Protein AF-A0A3E0R0X5-F1 (afdb_monomer_lite)

pLDDT: mean 91.31, std 14.32, range [39.81, 98.38]

Radius of gyration: 13.52 Å; chains: 1; bounding box: 30×29×46 Å

Sequence (89 aa):
MSKTISQKYIRDYITEHYGELRHDAKRMAKACRIVAKIYGFTPKEIFHFMIEQEPLTGTHSYGFNTRYGREIREEFEVQYHEMYIPITN

Foldseek 3Di:
DPLADDLVNVQVVCCVPPNGDPADSVLLRQLLNVLCVVPVHRSVVLVCCQPVVPDDVQQDDPRDGDPVVVVSVVSSVCSSCVVPPDPDD

Structure (mmCIF, N/CA/C/O backbone):
data_AF-A0A3E0R0X5-F1
#
_entry.id   AF-A0A3E0R0X5-F1
#
loop_
_atom_site.group_PDB
_atom_site.id
_atom_site.type_symbol
_atom_site.label_atom_id
_atom_site.label_alt_id
_atom_site.label_comp_id
_atom_site.label_asym_id
_atom_site.label_entity_id
_atom_site.label_seq_id
_atom_site.pdbx_PDB_ins_code
_atom_site.Cartn_x
_atom_site.Cartn_y
_atom_site.Cartn_z
_atom_site.occupancy
_atom_site.B_iso_or_equiv
_atom_site.auth_seq_id
_atom_site.auth_comp_id
_atom_site.auth_asym_id
_atom_site.auth_atom_id
_atom_site.pdbx_PDB_model_num
ATOM 1 N N . MET A 1 1 ? -2.074 14.358 -5.931 1.00 44.62 1 MET A N 1
ATOM 2 C CA . MET A 1 1 ? -2.521 13.123 -5.246 1.00 44.62 1 MET A CA 1
ATOM 3 C C . MET A 1 1 ? -1.882 13.045 -3.869 1.00 44.62 1 MET A C 1
ATOM 5 O O . MET A 1 1 ? -0.720 13.416 -3.734 1.00 44.62 1 MET A O 1
ATOM 9 N N . SER A 1 2 ? -2.634 12.637 -2.841 1.00 48.97 2 SER A N 1
ATOM 10 C CA . SER A 1 2 ? -2.083 12.487 -1.487 1.00 48.97 2 SER A CA 1
ATOM 11 C C . SER A 1 2 ? -0.960 11.448 -1.493 1.00 48.97 2 SER A C 1
ATOM 13 O O . SER A 1 2 ? -1.196 10.287 -1.813 1.00 48.97 2 SER A O 1
ATOM 15 N N . LYS A 1 3 ? 0.256 11.871 -1.131 1.00 64.62 3 LYS A N 1
ATOM 16 C CA . LYS A 1 3 ? 1.459 11.021 -1.066 1.00 64.62 3 LYS A CA 1
ATOM 17 C C . LYS A 1 3 ? 1.462 10.077 0.140 1.00 64.62 3 LYS A C 1
ATOM 19 O O . LYS A 1 3 ? 2.423 9.342 0.344 1.00 64.62 3 LYS A O 1
ATOM 24 N N . THR A 1 4 ? 0.436 10.136 0.984 1.00 82.69 4 THR A N 1
ATOM 25 C CA . THR A 1 4 ? 0.406 9.436 2.264 1.00 82.69 4 THR A CA 1
ATOM 26 C C . THR A 1 4 ? -0.761 8.462 2.326 1.00 82.69 4 THR A C 1
ATOM 28 O O . THR A 1 4 ? -1.895 8.758 1.944 1.00 82.69 4 THR A O 1
ATOM 31 N N . ILE A 1 5 ? -0.462 7.274 2.845 1.00 95.00 5 ILE A N 1
ATOM 32 C CA . ILE A 1 5 ? -1.449 6.288 3.271 1.00 95.00 5 ILE A CA 1
ATOM 33 C C . ILE A 1 5 ? -1.511 6.286 4.797 1.00 95.00 5 ILE A C 1
ATOM 35 O O . ILE A 1 5 ? -0.475 6.412 5.458 1.00 95.00 5 ILE A O 1
ATOM 39 N N . SER A 1 6 ? -2.707 6.181 5.371 1.00 95.62 6 SER A N 1
ATOM 40 C CA . SER A 1 6 ? -2.927 6.125 6.819 1.00 95.62 6 SER A CA 1
ATOM 41 C C . SER A 1 6 ? -3.633 4.826 7.201 1.00 95.62 6 SER A C 1
ATOM 43 O O . SER A 1 6 ? -4.314 4.217 6.381 1.00 95.62 6 SER A O 1
ATOM 45 N N . GLN A 1 7 ? -3.499 4.413 8.462 1.00 96.94 7 GLN A N 1
ATOM 46 C CA . GLN A 1 7 ? -4.216 3.240 8.978 1.00 96.94 7 GLN A CA 1
ATOM 47 C C . GLN A 1 7 ? -5.735 3.429 8.897 1.00 96.94 7 GLN A C 1
ATOM 49 O O . GLN A 1 7 ? -6.455 2.473 8.636 1.00 96.94 7 GLN A O 1
ATOM 54 N N . LYS A 1 8 ? -6.208 4.671 9.097 1.00 96.62 8 LYS A N 1
ATOM 55 C CA . LYS A 1 8 ? -7.623 5.019 8.962 1.00 96.62 8 LYS A CA 1
ATOM 56 C C . LYS A 1 8 ? -8.101 4.777 7.533 1.00 96.62 8 LYS A C 1
ATOM 58 O O . LYS A 1 8 ? -9.075 4.071 7.358 1.00 96.62 8 LYS A O 1
ATOM 63 N N . TYR A 1 9 ? -7.362 5.276 6.540 1.00 96.94 9 TYR A N 1
ATOM 64 C CA . TYR A 1 9 ? -7.701 5.072 5.131 1.00 96.94 9 TYR A CA 1
ATOM 65 C C . TYR A 1 9 ? -7.806 3.585 4.772 1.00 96.94 9 TYR A C 1
ATOM 67 O O . TYR A 1 9 ? -8.784 3.183 4.163 1.00 96.94 9 TYR A O 1
ATOM 75 N N . ILE A 1 10 ? -6.833 2.770 5.198 1.00 97.62 10 ILE A N 1
ATOM 76 C CA . ILE A 1 10 ? -6.837 1.318 4.954 1.00 97.62 10 ILE A CA 1
ATOM 77 C C . ILE A 1 10 ? -8.063 0.658 5.590 1.00 97.62 10 ILE A C 1
ATOM 79 O O . ILE A 1 10 ? -8.741 -0.127 4.935 1.00 97.62 10 ILE A O 1
ATOM 83 N N . ARG A 1 11 ? -8.350 0.980 6.859 1.00 98.06 11 ARG A N 1
ATOM 84 C CA . ARG A 1 11 ? -9.502 0.426 7.575 1.00 98.06 11 ARG A CA 1
ATOM 85 C C . ARG A 1 11 ? -10.814 0.832 6.916 1.00 98.06 11 ARG A C 1
ATOM 87 O O . ARG A 1 11 ? -11.618 -0.044 6.644 1.00 98.06 11 ARG A O 1
ATOM 94 N N . ASP A 1 12 ? -11.005 2.125 6.664 1.00 97.88 12 ASP A N 1
ATOM 95 C CA . ASP A 1 12 ? -12.227 2.647 6.051 1.00 97.88 12 ASP A CA 1
ATOM 96 C C . ASP A 1 12 ? -12.458 1.990 4.684 1.00 97.88 12 ASP A C 1
ATOM 98 O O . ASP A 1 12 ? -13.521 1.426 4.459 1.00 97.88 12 ASP A O 1
ATOM 102 N N . TYR A 1 13 ? -11.439 1.986 3.814 1.00 97.69 13 TYR A N 1
ATOM 103 C CA . TYR A 1 13 ? -11.552 1.442 2.461 1.00 97.69 13 TYR A CA 1
ATOM 104 C C . TYR A 1 13 ? -11.898 -0.049 2.474 1.00 97.69 13 TYR A C 1
ATOM 106 O O . TYR A 1 13 ? -12.845 -0.464 1.810 1.00 97.69 13 TYR A O 1
ATOM 114 N N . ILE A 1 14 ? -11.168 -0.854 3.258 1.00 97.81 14 ILE A N 1
ATOM 115 C CA . ILE A 1 14 ? -11.405 -2.301 3.316 1.00 97.81 14 ILE A CA 1
ATOM 116 C C . ILE A 1 14 ? -12.763 -2.613 3.953 1.00 97.81 14 ILE A C 1
ATOM 118 O O . ILE A 1 14 ? -13.485 -3.462 3.446 1.00 97.81 14 ILE A O 1
ATOM 122 N N . THR A 1 15 ? -13.151 -1.925 5.028 1.00 97.62 15 THR A N 1
ATOM 123 C CA . THR A 1 15 ? -14.468 -2.125 5.650 1.00 97.62 15 THR A CA 1
ATOM 124 C C . THR A 1 15 ? -15.610 -1.729 4.713 1.00 97.62 15 THR A C 1
ATOM 126 O O . THR A 1 15 ? -16.607 -2.440 4.650 1.00 97.62 15 THR A O 1
ATOM 129 N N . GLU A 1 16 ? -15.471 -0.641 3.957 1.00 98.00 16 GLU A N 1
ATOM 130 C CA . GLU A 1 16 ? -16.496 -0.180 3.014 1.00 98.00 16 GLU A CA 1
ATOM 131 C C . GLU A 1 16 ? -16.685 -1.140 1.829 1.00 98.00 16 GLU A C 1
ATOM 133 O O . GLU A 1 16 ? -17.820 -1.426 1.457 1.00 98.00 16 GLU A O 1
ATOM 138 N N . HIS A 1 17 ? -15.596 -1.672 1.265 1.00 97.69 17 HIS A N 1
ATOM 139 C CA . HIS A 1 17 ? -15.648 -2.493 0.046 1.00 97.69 17 HIS A CA 1
ATOM 140 C C . HIS A 1 17 ? -15.758 -3.999 0.331 1.00 97.69 17 HIS A C 1
ATOM 142 O O . HIS A 1 17 ? -16.344 -4.737 -0.458 1.00 97.69 17 HIS A O 1
ATOM 148 N N . TYR A 1 18 ? -15.219 -4.459 1.464 1.00 96.50 18 TYR A N 1
ATOM 149 C CA . TYR A 1 18 ? -15.087 -5.882 1.807 1.00 96.50 18 TYR A CA 1
ATOM 150 C C . TYR A 1 18 ? -15.697 -6.252 3.170 1.00 96.50 18 TYR A C 1
ATOM 152 O O . TYR A 1 18 ? -15.643 -7.412 3.577 1.00 96.50 18 TYR A O 1
ATOM 160 N N . GLY A 1 19 ? -16.279 -5.293 3.897 1.00 96.75 19 GLY A N 1
ATOM 161 C CA . GLY A 1 19 ? -16.990 -5.507 5.161 1.00 96.75 19 GLY A CA 1
ATOM 162 C C . GLY A 1 19 ? -16.106 -5.475 6.412 1.00 96.75 19 GLY A C 1
ATOM 163 O O . GLY A 1 19 ? -16.438 -4.793 7.379 1.00 96.75 19 GLY A O 1
ATOM 164 N N . GLU A 1 20 ? -14.957 -6.155 6.422 1.00 95.81 20 GLU A N 1
ATOM 165 C CA . GLU A 1 20 ? -14.066 -6.179 7.592 1.00 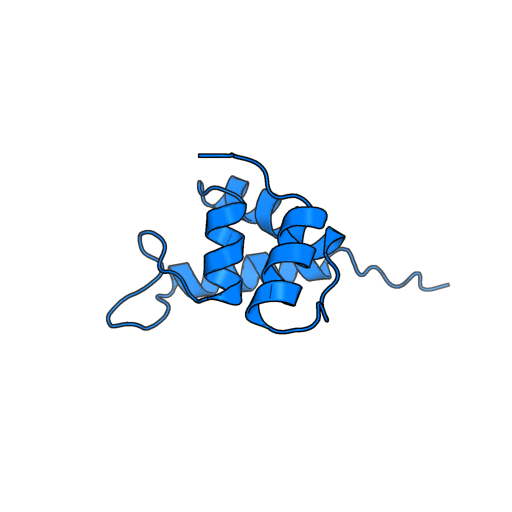95.81 20 GLU A CA 1
ATOM 166 C C . GLU A 1 20 ? -12.575 -6.188 7.240 1.00 95.81 20 GLU A C 1
ATOM 168 O O . GLU A 1 20 ? -12.126 -6.825 6.288 1.00 95.81 20 GLU A O 1
ATOM 173 N N . LEU A 1 21 ? -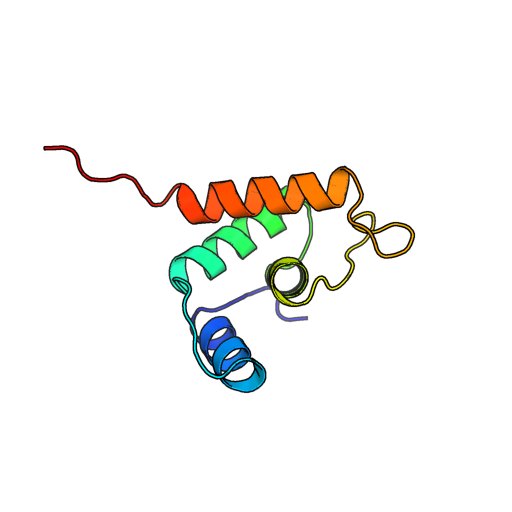11.772 -5.507 8.064 1.00 95.62 21 LEU A N 1
ATOM 174 C CA . LEU A 1 21 ? -10.319 -5.527 7.950 1.00 95.62 21 LEU A CA 1
ATOM 175 C C . LEU A 1 21 ? -9.734 -6.717 8.725 1.00 95.62 21 LEU A C 1
ATOM 177 O O . LEU A 1 21 ? -9.644 -6.674 9.951 1.00 95.62 21 LEU A O 1
ATOM 181 N N . ARG A 1 22 ? -9.250 -7.731 7.999 1.00 94.19 22 ARG A N 1
ATOM 182 C CA . ARG A 1 22 ? -8.554 -8.904 8.573 1.00 94.19 22 ARG A CA 1
ATOM 183 C C . ARG A 1 22 ? -7.033 -8.745 8.703 1.00 94.19 22 ARG A C 1
ATOM 185 O O . ARG A 1 22 ? -6.382 -9.558 9.351 1.00 94.19 22 ARG A O 1
ATOM 192 N N . HIS A 1 23 ? -6.462 -7.710 8.090 1.00 93.19 23 HIS A N 1
ATOM 193 C CA . HIS A 1 23 ? -5.024 -7.430 8.106 1.00 93.19 23 HIS A CA 1
ATOM 194 C C . HIS A 1 23 ? -4.642 -6.381 9.158 1.00 93.19 23 HIS A C 1
ATOM 196 O O . HIS A 1 23 ? -5.442 -5.530 9.548 1.00 93.19 23 HIS A O 1
ATOM 202 N N . ASP A 1 24 ? -3.376 -6.371 9.578 1.00 95.88 24 ASP A N 1
ATOM 203 C CA . ASP A 1 24 ? -2.852 -5.311 10.442 1.00 95.88 24 ASP A CA 1
ATOM 204 C C . ASP A 1 24 ? -2.649 -4.017 9.626 1.00 95.88 24 ASP A C 1
ATOM 206 O O . ASP A 1 24 ? -1.708 -3.889 8.835 1.00 95.88 24 ASP A O 1
ATOM 210 N N . ALA A 1 25 ? -3.522 -3.024 9.845 1.00 96.25 25 ALA A N 1
ATOM 211 C CA . ALA A 1 25 ? -3.476 -1.732 9.151 1.00 96.25 25 ALA A CA 1
ATOM 212 C C . ALA A 1 25 ? -2.141 -0.991 9.322 1.00 96.25 25 ALA A C 1
ATOM 214 O O . ALA A 1 25 ? -1.714 -0.264 8.421 1.00 96.25 25 ALA A O 1
ATOM 215 N N . LYS A 1 26 ? -1.481 -1.123 10.480 1.00 95.38 26 LYS A N 1
ATOM 216 C CA . LYS A 1 26 ? -0.191 -0.474 10.743 1.00 95.38 26 LYS A CA 1
ATOM 217 C C . LYS A 1 26 ? 0.896 -1.122 9.897 1.00 95.38 26 LYS A C 1
ATOM 219 O O . LYS A 1 26 ? 1.693 -0.392 9.301 1.00 95.38 26 LYS A O 1
ATOM 224 N N . ARG A 1 27 ? 0.905 -2.456 9.813 1.00 95.94 27 ARG A N 1
ATOM 225 C CA . ARG A 1 27 ? 1.838 -3.208 8.961 1.00 95.94 27 ARG A CA 1
ATOM 226 C C . ARG A 1 27 ? 1.625 -2.904 7.491 1.00 95.94 27 ARG A C 1
ATOM 228 O O . ARG A 1 27 ? 2.576 -2.484 6.837 1.00 95.94 27 ARG A O 1
ATOM 235 N N . MET A 1 28 ? 0.383 -2.967 7.012 1.00 96.69 28 MET A N 1
ATOM 236 C CA . MET A 1 28 ? 0.055 -2.606 5.630 1.00 96.69 28 MET A CA 1
ATOM 237 C C . MET A 1 28 ? 0.503 -1.183 5.286 1.00 96.69 28 MET A C 1
ATOM 239 O O . MET A 1 28 ? 1.175 -0.977 4.279 1.00 96.69 28 MET A O 1
ATOM 243 N N . ALA A 1 29 ? 0.190 -0.195 6.134 1.00 96.75 29 ALA A N 1
ATOM 244 C CA . ALA A 1 29 ? 0.570 1.194 5.879 1.00 96.75 29 ALA A CA 1
ATOM 245 C C . ALA A 1 29 ? 2.092 1.380 5.801 1.00 96.75 29 ALA A C 1
ATOM 247 O O . ALA A 1 29 ? 2.566 2.208 5.024 1.00 96.75 29 ALA A O 1
ATOM 248 N N . LYS A 1 30 ? 2.865 0.647 6.611 1.00 95.31 30 LYS A N 1
ATOM 249 C CA . LYS A 1 30 ? 4.331 0.703 6.567 1.00 95.31 30 LYS A CA 1
ATOM 250 C C . LYS A 1 30 ? 4.867 0.037 5.299 1.00 95.31 30 LYS A C 1
ATOM 252 O O . LYS A 1 30 ? 5.638 0.687 4.597 1.00 95.31 30 LYS A O 1
ATOM 257 N N . ALA A 1 31 ? 4.415 -1.179 4.986 1.00 97.19 31 ALA A N 1
ATOM 258 C CA . ALA A 1 31 ? 4.817 -1.912 3.787 1.00 97.19 31 ALA A CA 1
ATOM 259 C C . ALA A 1 31 ? 4.547 -1.089 2.519 1.00 97.19 31 ALA A C 1
ATOM 261 O O . ALA A 1 31 ? 5.465 -0.834 1.745 1.00 97.19 31 ALA A O 1
ATOM 262 N N . CYS A 1 32 ? 3.342 -0.515 2.396 1.00 97.75 32 CYS A N 1
ATOM 263 C CA . CYS A 1 32 ? 2.990 0.386 1.295 1.00 97.75 32 CYS A CA 1
ATOM 264 C C . CYS A 1 32 ? 3.989 1.540 1.140 1.00 97.75 32 CYS A C 1
ATOM 266 O O . CYS A 1 32 ? 4.375 1.872 0.027 1.00 97.75 32 CYS A O 1
ATOM 268 N N . ARG A 1 33 ? 4.410 2.178 2.244 1.00 96.62 33 ARG A N 1
ATOM 269 C CA . ARG A 1 33 ? 5.342 3.320 2.202 1.00 96.62 33 ARG A CA 1
ATOM 270 C C . ARG A 1 33 ? 6.760 2.915 1.813 1.00 96.62 33 ARG A C 1
ATOM 272 O O . ARG A 1 33 ? 7.417 3.681 1.114 1.00 96.62 33 ARG A O 1
ATOM 279 N N . ILE A 1 34 ? 7.232 1.765 2.287 1.00 96.44 34 ILE A N 1
ATOM 280 C CA . ILE A 1 34 ? 8.579 1.272 1.982 1.00 96.44 34 ILE A CA 1
ATOM 281 C C . ILE A 1 34 ? 8.654 0.857 0.515 1.00 96.44 34 ILE A C 1
ATOM 283 O O . ILE A 1 34 ? 9.473 1.399 -0.221 1.00 96.44 34 ILE A O 1
ATOM 287 N N .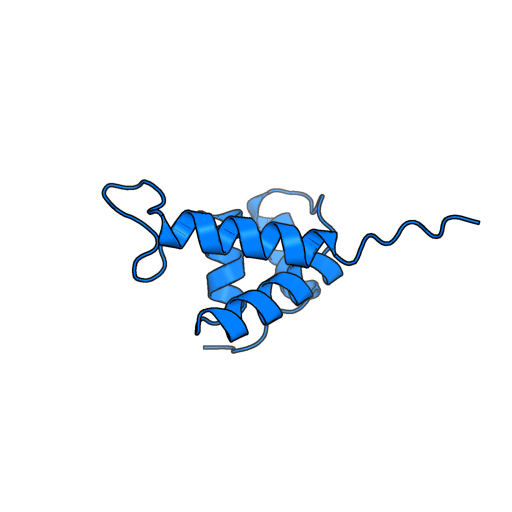 VAL A 1 35 ? 7.735 0.001 0.069 1.00 97.50 35 VAL A N 1
ATOM 288 C CA . VAL A 1 35 ? 7.662 -0.475 -1.321 1.00 97.50 35 VAL A CA 1
ATOM 289 C C . VAL A 1 35 ? 7.493 0.698 -2.289 1.00 97.50 35 VAL A C 1
ATOM 291 O O . VAL A 1 35 ? 8.219 0.801 -3.273 1.00 97.50 35 VAL A O 1
ATOM 294 N N . ALA A 1 36 ? 6.611 1.652 -1.972 1.00 97.25 36 ALA A N 1
ATOM 295 C CA . ALA A 1 36 ? 6.442 2.875 -2.756 1.00 97.25 36 ALA A CA 1
ATOM 296 C C . ALA A 1 36 ? 7.762 3.643 -2.935 1.00 97.25 36 ALA A C 1
ATOM 298 O O . ALA A 1 36 ? 8.069 4.102 -4.033 1.00 97.25 36 ALA A O 1
ATOM 299 N N . LYS A 1 37 ? 8.569 3.747 -1.872 1.00 96.31 37 LYS A N 1
ATOM 300 C CA . LYS A 1 37 ? 9.881 4.403 -1.920 1.00 96.31 37 LYS A CA 1
ATOM 301 C C . LYS A 1 37 ? 10.894 3.623 -2.765 1.00 96.31 37 LYS A C 1
ATOM 303 O O . LYS A 1 37 ? 11.661 4.261 -3.477 1.00 96.31 37 LYS A O 1
ATOM 308 N N . ILE A 1 38 ? 10.911 2.291 -2.676 1.00 97.00 38 ILE A N 1
ATOM 309 C CA . ILE A 1 38 ? 11.837 1.425 -3.429 1.00 97.00 38 ILE A CA 1
ATOM 310 C C . ILE A 1 38 ? 11.554 1.513 -4.933 1.00 97.00 38 ILE A C 1
ATOM 312 O O . ILE A 1 38 ? 12.474 1.698 -5.724 1.00 97.00 38 ILE A O 1
ATOM 316 N N . TYR A 1 39 ? 10.279 1.430 -5.315 1.00 96.81 39 TYR A N 1
ATOM 317 C CA . TYR A 1 39 ? 9.868 1.292 -6.714 1.00 96.81 39 TYR A CA 1
ATOM 318 C C . TYR A 1 39 ? 9.394 2.595 -7.373 1.00 96.81 39 TYR A C 1
ATOM 320 O O . TYR A 1 39 ? 9.092 2.602 -8.561 1.00 96.81 39 TYR A O 1
ATOM 328 N N . GLY A 1 40 ? 9.352 3.707 -6.633 1.00 96.06 40 GLY A N 1
ATOM 329 C CA . GLY A 1 40 ? 9.020 5.024 -7.185 1.00 96.06 40 GLY A CA 1
ATOM 330 C C . GLY A 1 40 ? 7.524 5.273 -7.403 1.00 96.06 40 GLY A C 1
ATOM 331 O O . GLY A 1 40 ? 7.162 6.078 -8.258 1.00 96.06 40 GLY A O 1
ATOM 332 N N . PHE A 1 41 ? 6.663 4.624 -6.621 1.00 96.62 41 PHE A N 1
ATOM 333 C CA . PHE A 1 41 ? 5.209 4.820 -6.645 1.00 96.62 41 PHE A CA 1
ATOM 334 C C . PHE A 1 41 ? 4.727 5.597 -5.418 1.00 96.62 41 PHE A C 1
ATOM 336 O O . PHE A 1 41 ? 5.486 5.912 -4.500 1.00 96.62 41 PHE A O 1
ATOM 343 N N . THR A 1 42 ? 3.439 5.916 -5.367 1.00 97.19 42 THR A N 1
ATOM 344 C CA . THR A 1 42 ? 2.797 6.406 -4.151 1.00 97.19 42 THR A CA 1
ATOM 345 C C . THR A 1 42 ? 2.351 5.239 -3.262 1.00 97.19 42 THR A C 1
ATOM 347 O O . THR A 1 42 ? 1.981 4.171 -3.747 1.00 97.19 42 THR A O 1
ATOM 350 N N . PRO A 1 43 ? 2.295 5.422 -1.931 1.00 97.81 43 PRO A N 1
ATOM 351 C CA . PRO A 1 43 ? 1.816 4.371 -1.034 1.00 97.81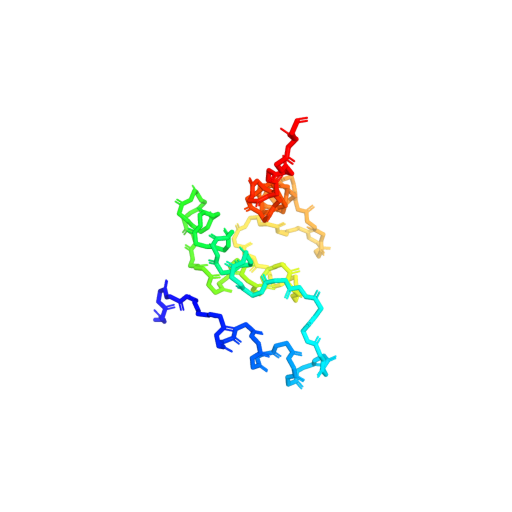 43 PRO A CA 1
ATOM 352 C C . PRO A 1 43 ? 0.369 3.928 -1.300 1.00 97.81 43 PRO A C 1
ATOM 354 O O . PRO A 1 43 ? 0.017 2.800 -0.975 1.00 97.81 43 PRO A O 1
ATOM 357 N N . LYS A 1 44 ? -0.476 4.802 -1.865 1.00 97.38 44 LYS A N 1
ATOM 358 C CA . LYS A 1 44 ? -1.849 4.442 -2.247 1.00 97.38 44 LYS A CA 1
ATOM 359 C C . LYS A 1 44 ? -1.890 3.577 -3.504 1.00 97.38 44 LYS A C 1
ATOM 361 O O . LYS A 1 44 ? -2.639 2.614 -3.523 1.00 97.38 44 LYS A O 1
ATOM 366 N N . GLU A 1 45 ? -1.060 3.874 -4.501 1.00 97.62 45 GLU A N 1
ATOM 367 C CA . GLU A 1 45 ? -0.904 3.020 -5.686 1.00 97.62 45 GLU A CA 1
ATOM 368 C C . GLU A 1 45 ? -0.471 1.603 -5.298 1.00 97.62 45 GLU A C 1
ATOM 370 O O . GLU A 1 45 ? -1.070 0.636 -5.753 1.00 97.62 45 GLU A O 1
ATOM 375 N N . ILE A 1 46 ? 0.496 1.466 -4.381 1.00 98.19 46 ILE A N 1
ATOM 376 C CA . ILE A 1 46 ? 0.884 0.145 -3.861 1.00 98.19 46 ILE A CA 1
ATOM 377 C C . ILE A 1 46 ? -0.290 -0.543 -3.155 1.00 98.19 46 ILE A C 1
ATOM 379 O O . ILE A 1 46 ? -0.518 -1.729 -3.367 1.00 98.19 46 ILE A O 1
ATOM 383 N N . PHE A 1 47 ? -1.050 0.186 -2.336 1.00 98.06 47 PHE A N 1
ATOM 384 C CA . PHE A 1 47 ? -2.218 -0.370 -1.653 1.00 98.06 47 PHE A CA 1
ATOM 385 C C . PHE A 1 47 ? -3.261 -0.927 -2.631 1.00 98.06 47 PHE A C 1
ATOM 387 O O . PHE A 1 47 ? -3.661 -2.081 -2.484 1.00 98.06 47 PHE A O 1
ATOM 394 N N . HIS A 1 48 ? -3.658 -0.155 -3.644 1.00 97.50 48 HIS A N 1
ATOM 395 C CA . HIS A 1 48 ? -4.633 -0.621 -4.631 1.00 97.50 48 HIS A CA 1
ATOM 396 C C . HIS A 1 48 ? -4.071 -1.731 -5.525 1.00 97.50 48 HIS A C 1
ATOM 398 O O . HIS A 1 48 ? -4.786 -2.674 -5.847 1.00 97.50 48 HIS A O 1
ATOM 404 N N . PHE A 1 49 ? -2.776 -1.713 -5.842 1.00 98.00 49 PHE A N 1
ATOM 405 C CA . PHE A 1 49 ? -2.141 -2.832 -6.540 1.00 98.00 49 PHE A CA 1
ATOM 406 C C . PHE A 1 49 ? -2.188 -4.137 -5.719 1.00 98.00 49 PHE A C 1
ATOM 408 O O . PHE A 1 49 ? -2.408 -5.214 -6.274 1.00 98.00 49 PHE A O 1
ATOM 415 N N . MET A 1 50 ? -2.030 -4.069 -4.391 1.00 97.69 50 MET A N 1
ATOM 416 C CA . MET A 1 50 ? -2.122 -5.261 -3.537 1.00 97.69 50 MET A CA 1
ATOM 417 C C . MET A 1 50 ? -3.553 -5.792 -3.407 1.00 97.69 50 MET A C 1
ATOM 419 O O . MET A 1 50 ? -3.742 -7.007 -3.472 1.00 97.69 50 MET A O 1
ATOM 423 N N . ILE A 1 51 ? -4.530 -4.901 -3.206 1.00 96.88 51 ILE A N 1
ATOM 424 C CA . ILE A 1 51 ? -5.915 -5.272 -2.874 1.00 96.88 51 ILE A CA 1
ATOM 425 C C . ILE A 1 51 ? -6.772 -5.490 -4.124 1.00 96.88 51 ILE A C 1
ATOM 427 O O . ILE A 1 51 ? -7.428 -6.519 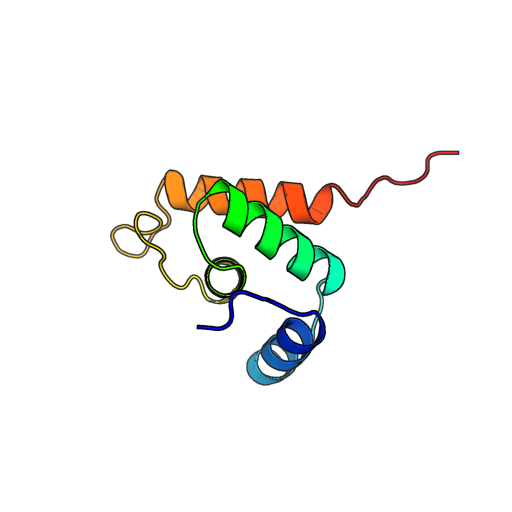-4.238 1.00 96.88 51 ILE A O 1
ATOM 431 N N . GLU A 1 52 ? -6.717 -4.564 -5.077 1.00 95.69 52 GLU A N 1
ATOM 432 C CA . GLU A 1 52 ? -7.582 -4.538 -6.265 1.00 95.69 52 GLU A CA 1
ATOM 433 C C . GLU A 1 52 ? -6.894 -5.107 -7.517 1.00 95.69 52 GLU A C 1
ATOM 435 O O . GLU A 1 52 ? -7.517 -5.265 -8.564 1.00 95.69 52 GLU A O 1
ATOM 440 N N . GLN A 1 53 ? -5.586 -5.386 -7.442 1.00 94.94 53 GLN A N 1
ATOM 441 C CA . GLN A 1 53 ? -4.735 -5.637 -8.614 1.00 94.94 53 GLN A CA 1
ATOM 442 C C . GLN A 1 53 ? -4.796 -4.511 -9.657 1.00 94.94 53 GLN A C 1
ATOM 444 O O . GLN A 1 53 ? -4.643 -4.746 -10.856 1.00 94.94 53 GLN A O 1
ATOM 449 N N . GLU A 1 54 ? -4.972 -3.268 -9.200 1.00 96.12 54 GLU A N 1
ATOM 450 C CA . GLU A 1 54 ? -4.883 -2.104 -10.078 1.00 96.12 54 GLU A CA 1
ATOM 451 C C . GLU A 1 54 ? -3.498 -2.050 -10.751 1.00 96.12 54 GLU A C 1
ATOM 453 O O . GLU A 1 54 ? -2.469 -2.099 -10.064 1.00 96.12 54 GLU A O 1
ATOM 458 N N . PRO A 1 55 ? -3.431 -1.973 -12.092 1.00 95.88 55 PRO A N 1
ATOM 459 C CA . PRO A 1 55 ? -2.166 -2.034 -12.796 1.00 95.88 55 PRO A CA 1
ATOM 460 C C . PRO A 1 55 ? -1.344 -0.764 -12.594 1.00 95.88 55 PRO A C 1
ATOM 462 O O . PRO A 1 55 ? -1.757 0.337 -12.947 1.00 95.88 55 PRO A O 1
ATOM 465 N N . LEU A 1 56 ? -0.117 -0.945 -12.111 1.00 96.19 56 LEU A N 1
ATOM 466 C CA . LEU A 1 56 ? 0.934 0.069 -12.152 1.00 96.19 56 LEU A CA 1
ATOM 467 C C . LEU A 1 56 ? 1.775 -0.091 -13.421 1.00 96.19 56 LEU A C 1
ATOM 469 O O . LEU A 1 56 ? 1.837 -1.178 -14.012 1.00 96.19 56 LEU A O 1
ATOM 473 N N . THR A 1 57 ? 2.484 0.965 -13.813 1.00 96.06 57 THR A N 1
ATOM 474 C CA . THR A 1 57 ? 3.390 0.942 -14.969 1.00 96.06 57 THR A CA 1
ATOM 475 C C . THR A 1 57 ? 4.338 -0.259 -14.906 1.00 96.06 57 THR A C 1
ATOM 477 O O . THR A 1 57 ? 5.094 -0.421 -13.953 1.00 96.06 57 THR A O 1
ATOM 480 N N . GLY A 1 58 ? 4.281 -1.124 -15.924 1.00 95.44 58 GLY A N 1
ATOM 481 C CA . GLY A 1 58 ? 5.145 -2.303 -16.057 1.00 95.44 58 GLY A CA 1
ATOM 482 C C . GLY A 1 58 ? 4.761 -3.520 -15.206 1.00 95.44 58 GLY A C 1
ATOM 483 O O . GLY A 1 58 ? 5.386 -4.570 -15.351 1.00 95.44 58 GLY A O 1
ATOM 484 N N . THR A 1 59 ? 3.747 -3.427 -14.341 1.00 97.69 59 THR A N 1
ATOM 485 C CA . THR A 1 59 ? 3.368 -4.532 -13.434 1.00 97.69 59 THR A CA 1
ATOM 486 C C . THR A 1 59 ? 2.469 -5.572 -14.076 1.00 97.69 59 THR A C 1
ATOM 488 O O . THR A 1 59 ? 2.476 -6.714 -13.631 1.00 97.69 59 THR A O 1
ATOM 491 N N . HIS A 1 60 ? 1.754 -5.216 -15.144 1.00 97.19 60 HIS A N 1
ATOM 492 C CA . HIS A 1 60 ? 0.836 -6.115 -15.835 1.00 97.19 60 HIS A CA 1
ATOM 493 C C . HIS A 1 60 ? 1.135 -6.225 -17.330 1.00 97.19 60 HIS A C 1
ATOM 495 O O . HIS A 1 60 ? 1.558 -5.268 -17.977 1.00 97.19 60 HIS A O 1
ATOM 501 N N . SER A 1 61 ? 0.878 -7.407 -17.882 1.00 95.62 61 SER A N 1
ATOM 502 C CA . SER A 1 61 ? 0.855 -7.686 -19.315 1.00 95.62 61 SER A CA 1
ATOM 503 C C . SER A 1 61 ? -0.251 -8.699 -19.589 1.00 95.62 61 SER A C 1
ATOM 505 O O . SER A 1 61 ? -0.329 -9.724 -18.914 1.00 95.62 61 SER A O 1
ATOM 507 N N . TYR A 1 62 ? -1.145 -8.385 -20.531 1.00 92.12 62 TYR A N 1
ATOM 508 C CA . TYR A 1 62 ? -2.326 -9.204 -20.846 1.00 92.12 62 TYR A CA 1
ATOM 509 C C . TYR A 1 62 ? -3.193 -9.561 -19.619 1.00 92.12 62 TYR A C 1
ATOM 511 O O . TYR A 1 62 ? -3.756 -10.646 -19.550 1.00 92.12 62 TYR A O 1
ATOM 519 N N . GLY A 1 63 ? -3.283 -8.657 -18.635 1.00 90.12 63 GLY A N 1
ATOM 520 C CA . GLY A 1 63 ? -4.045 -8.873 -17.396 1.00 90.12 63 GLY A CA 1
ATOM 521 C C . GLY A 1 63 ? -3.331 -9.715 -16.331 1.00 90.12 63 GLY A C 1
ATOM 522 O O . GLY A 1 63 ? -3.870 -9.898 -15.247 1.00 90.12 63 GLY A O 1
ATOM 523 N N . PHE A 1 64 ? -2.110 -10.186 -16.595 1.00 93.81 64 PHE A N 1
ATOM 524 C CA . PHE A 1 64 ? -1.313 -10.964 -15.647 1.00 93.81 64 PHE A CA 1
ATOM 525 C C . PHE A 1 64 ? -0.150 -10.150 -15.091 1.00 93.81 64 PHE A C 1
ATOM 527 O O . PHE A 1 64 ? 0.448 -9.342 -15.804 1.00 93.81 64 PHE A O 1
ATOM 534 N N . ASN A 1 65 ? 0.226 -10.423 -13.840 1.00 96.06 65 ASN A N 1
ATOM 535 C CA . ASN A 1 65 ? 1.418 -9.836 -13.238 1.00 96.06 65 ASN A CA 1
ATOM 536 C C . ASN A 1 65 ? 2.674 -10.224 -14.037 1.00 96.06 65 ASN A C 1
ATOM 538 O O . ASN A 1 65 ? 2.978 -11.408 -14.217 1.00 96.06 65 ASN A O 1
ATOM 542 N N . THR A 1 66 ? 3.439 -9.225 -14.477 1.00 98.12 66 THR A N 1
ATOM 543 C CA . THR A 1 66 ? 4.777 -9.409 -15.052 1.00 98.12 66 THR A CA 1
ATOM 544 C C . THR A 1 66 ? 5.754 -9.886 -13.975 1.00 98.12 66 THR A C 1
ATOM 546 O O . THR A 1 66 ? 5.423 -9.954 -12.790 1.00 98.12 66 THR A O 1
ATOM 549 N N . ARG A 1 67 ? 7.000 -10.190 -14.363 1.00 98.12 67 ARG A N 1
ATOM 550 C CA . ARG A 1 67 ? 8.074 -10.430 -13.386 1.00 98.12 67 ARG A CA 1
ATOM 551 C C . ARG A 1 67 ? 8.218 -9.253 -12.414 1.00 98.12 67 ARG A C 1
ATOM 553 O O . ARG A 1 67 ? 8.313 -9.483 -11.219 1.00 98.12 67 ARG A O 1
ATOM 560 N N . TYR A 1 68 ? 8.163 -8.029 -12.933 1.00 98.00 68 TYR A N 1
ATOM 561 C CA . TYR A 1 68 ? 8.250 -6.811 -12.132 1.00 98.00 68 TYR A CA 1
ATOM 562 C C . TYR A 1 68 ? 7.058 -6.661 -11.174 1.00 98.00 68 TYR A C 1
ATOM 564 O O . TYR A 1 68 ? 7.245 -6.364 -10.000 1.00 98.00 68 TYR A O 1
ATOM 572 N N . GLY A 1 69 ? 5.835 -6.950 -11.634 1.00 98.12 69 GLY A N 1
ATOM 573 C CA . GLY A 1 69 ? 4.655 -6.950 -10.764 1.00 98.12 69 GLY A CA 1
ATOM 574 C C . GLY A 1 69 ? 4.752 -7.964 -9.621 1.00 98.12 69 GLY A C 1
ATOM 575 O O . GLY A 1 69 ? 4.405 -7.643 -8.488 1.00 98.12 69 GLY A O 1
ATOM 576 N N . ARG A 1 70 ? 5.261 -9.174 -9.892 1.00 98.19 70 ARG A N 1
ATOM 577 C CA . ARG A 1 70 ? 5.471 -10.200 -8.853 1.00 98.19 70 ARG A CA 1
ATOM 578 C C . ARG A 1 70 ? 6.530 -9.791 -7.837 1.00 98.19 70 ARG A C 1
ATOM 580 O O . ARG A 1 70 ? 6.276 -9.918 -6.649 1.00 98.19 70 ARG A O 1
ATOM 587 N N . GLU A 1 71 ? 7.641 -9.225 -8.296 1.00 98.25 71 GLU A N 1
ATOM 588 C CA . GLU A 1 71 ? 8.709 -8.730 -7.423 1.00 98.25 71 GLU A CA 1
ATOM 589 C C . GLU A 1 71 ? 8.189 -7.687 -6.418 1.00 98.25 71 GLU A C 1
ATOM 591 O O . GLU A 1 71 ? 8.452 -7.789 -5.225 1.00 98.25 71 GLU A O 1
ATOM 596 N N . ILE A 1 72 ? 7.355 -6.738 -6.863 1.00 98.38 72 ILE A N 1
ATOM 597 C CA . ILE A 1 72 ? 6.735 -5.747 -5.967 1.00 98.38 72 ILE A CA 1
ATOM 598 C C . ILE A 1 72 ? 5.831 -6.415 -4.916 1.00 98.38 72 ILE A C 1
ATOM 600 O O . ILE A 1 72 ? 5.777 -5.954 -3.775 1.00 98.38 72 ILE A O 1
ATOM 604 N N . ARG A 1 73 ? 5.103 -7.481 -5.282 1.00 98.06 73 ARG A N 1
ATOM 605 C CA . ARG A 1 73 ? 4.243 -8.231 -4.346 1.00 98.06 73 ARG A CA 1
ATOM 606 C C . ARG A 1 73 ? 5.071 -9.011 -3.324 1.00 98.06 73 ARG A C 1
ATOM 608 O O . ARG A 1 73 ? 4.727 -8.986 -2.147 1.00 98.06 73 ARG A O 1
ATOM 615 N N . GLU A 1 74 ? 6.151 -9.649 -3.764 1.00 97.88 74 GLU A N 1
ATOM 616 C CA . GLU A 1 74 ? 7.098 -10.361 -2.898 1.00 97.88 74 GLU A CA 1
ATOM 617 C C . GLU A 1 74 ? 7.762 -9.393 -1.905 1.00 97.88 74 GLU A C 1
ATOM 619 O O . GLU A 1 74 ? 7.758 -9.642 -0.701 1.00 97.88 74 GLU A O 1
ATOM 624 N N . GLU A 1 75 ? 8.231 -8.230 -2.369 1.00 97.88 75 GLU A N 1
ATOM 625 C CA . GLU A 1 75 ? 8.793 -7.203 -1.485 1.00 97.88 75 GLU A CA 1
ATOM 626 C C . GLU A 1 75 ? 7.736 -6.666 -0.507 1.00 97.88 75 GLU A C 1
ATOM 628 O O . GLU A 1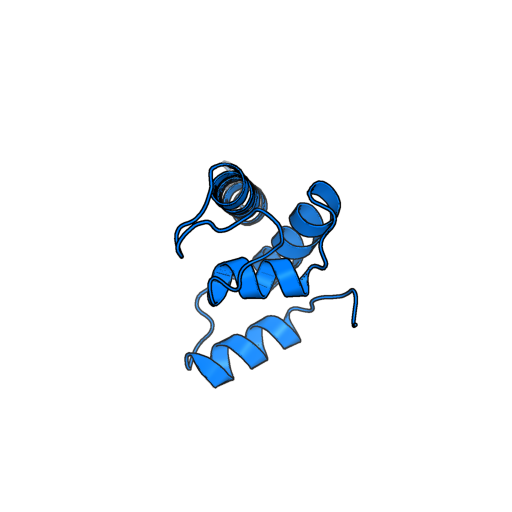 75 ? 8.012 -6.468 0.676 1.00 97.88 75 GLU A O 1
ATOM 633 N N . PHE A 1 76 ? 6.492 -6.466 -0.953 1.00 97.75 76 PHE A N 1
ATOM 634 C CA . PHE A 1 76 ? 5.409 -6.072 -0.051 1.00 97.75 76 PHE A CA 1
ATOM 635 C C . PHE A 1 76 ? 5.172 -7.101 1.058 1.00 97.75 76 PHE A C 1
ATOM 637 O O . PHE A 1 76 ? 5.010 -6.713 2.218 1.00 97.75 76 PHE A O 1
ATOM 644 N N . GLU A 1 77 ? 5.154 -8.390 0.717 1.00 96.88 77 GLU A N 1
ATOM 645 C CA . GLU A 1 77 ? 5.003 -9.488 1.671 1.00 96.88 77 GLU A CA 1
ATOM 646 C C . GLU A 1 77 ? 6.131 -9.474 2.709 1.00 96.88 77 GLU A C 1
ATOM 648 O O . GLU A 1 77 ? 5.851 -9.459 3.912 1.00 96.88 77 GLU A O 1
ATOM 653 N N . VAL A 1 78 ? 7.387 -9.364 2.260 1.00 95.94 78 VAL A N 1
ATOM 654 C CA . VAL A 1 78 ? 8.558 -9.228 3.141 1.00 95.94 78 VAL A CA 1
ATOM 655 C C . VAL A 1 78 ? 8.371 -8.047 4.090 1.00 95.94 78 VAL A C 1
ATOM 657 O O . VAL A 1 78 ? 8.396 -8.230 5.303 1.00 95.94 78 VAL A O 1
ATOM 660 N N . GLN A 1 79 ? 8.070 -6.850 3.583 1.00 95.75 79 GLN A N 1
ATOM 661 C CA . GLN A 1 79 ? 7.919 -5.652 4.419 1.00 95.75 79 GLN A CA 1
ATOM 662 C C . GLN A 1 79 ? 6.711 -5.715 5.373 1.00 95.75 79 GLN A C 1
ATOM 664 O O . GLN A 1 79 ? 6.721 -5.114 6.456 1.00 95.75 79 GLN A O 1
ATOM 669 N N . TYR A 1 80 ? 5.650 -6.432 4.996 1.00 95.88 80 TYR A N 1
ATOM 670 C CA . TYR A 1 80 ? 4.493 -6.675 5.856 1.00 95.88 80 TYR A CA 1
ATOM 671 C C . TYR A 1 80 ? 4.840 -7.630 7.011 1.00 95.88 80 TYR A C 1
ATOM 673 O O . TYR A 1 80 ? 4.406 -7.403 8.151 1.00 95.88 80 TYR A O 1
ATOM 681 N N . HIS A 1 81 ? 5.646 -8.660 6.736 1.00 93.12 81 HIS A N 1
ATOM 682 C CA . HIS A 1 81 ? 6.018 -9.703 7.692 1.00 93.12 81 HIS A CA 1
ATOM 683 C C . HIS A 1 81 ? 7.307 -9.436 8.473 1.00 93.12 81 HIS A C 1
ATOM 685 O O . HIS A 1 81 ? 7.417 -9.950 9.579 1.00 93.12 81 HIS A O 1
ATOM 691 N N . GLU A 1 82 ? 8.228 -8.587 8.015 1.00 81.81 82 GLU A N 1
ATOM 692 C CA . GLU A 1 82 ? 9.471 -8.244 8.732 1.00 81.81 82 GLU A CA 1
ATOM 693 C C . GLU A 1 82 ? 9.215 -7.651 10.129 1.00 81.81 82 GLU A C 1
ATOM 695 O O . GLU A 1 82 ? 10.062 -7.715 11.015 1.00 81.81 82 GLU A O 1
ATOM 700 N N . MET A 1 83 ? 8.018 -7.110 10.386 1.00 62.16 83 MET A N 1
ATOM 701 C CA . MET A 1 83 ? 7.608 -6.696 11.738 1.00 62.16 83 MET A CA 1
ATOM 702 C C . MET A 1 83 ? 7.126 -7.849 12.638 1.00 62.16 83 MET A C 1
ATOM 704 O O . MET A 1 83 ? 6.667 -7.609 13.755 1.00 62.16 83 MET A O 1
ATOM 708 N N . TYR A 1 84 ? 7.205 -9.092 12.175 1.00 56.94 84 TYR A N 1
ATOM 709 C CA . TYR A 1 84 ? 7.022 -10.305 12.961 1.00 56.94 84 TYR A CA 1
ATOM 710 C C . TYR A 1 84 ? 8.399 -10.821 13.398 1.00 56.94 84 TYR A C 1
ATOM 712 O O . TYR A 1 84 ? 8.921 -11.787 12.857 1.00 56.94 84 TYR A O 1
ATOM 720 N N . ILE A 1 85 ? 9.000 -10.167 14.392 1.00 57.97 85 ILE A N 1
ATOM 721 C CA . ILE A 1 85 ? 10.020 -10.820 15.218 1.00 57.97 85 ILE A CA 1
ATOM 722 C C . ILE A 1 85 ? 9.239 -11.452 16.377 1.00 57.97 85 ILE A C 1
ATOM 724 O O . ILE A 1 85 ? 8.778 -10.706 17.249 1.00 57.97 85 ILE A O 1
ATOM 728 N N . PRO A 1 86 ? 8.999 -12.777 16.401 1.00 49.47 86 PRO A N 1
ATOM 729 C CA . PRO A 1 86 ? 8.549 -13.411 17.627 1.00 49.47 86 PRO A CA 1
ATOM 730 C C . PRO A 1 86 ? 9.664 -13.206 18.653 1.00 49.47 86 PRO A C 1
ATOM 732 O O . PRO A 1 86 ? 10.823 -13.515 18.390 1.00 49.47 86 PRO A O 1
ATOM 735 N N . ILE A 1 87 ? 9.328 -12.622 19.801 1.00 51.41 87 ILE A N 1
ATOM 736 C CA . ILE A 1 87 ? 10.256 -12.526 20.924 1.00 51.41 87 ILE A CA 1
ATOM 737 C C . ILE A 1 87 ? 10.475 -13.968 21.394 1.00 51.41 87 ILE A C 1
ATOM 739 O O . ILE A 1 87 ? 9.644 -14.522 22.109 1.00 51.41 87 ILE A O 1
ATOM 743 N N . THR A 1 88 ? 11.529 -14.620 20.917 1.00 47.41 88 THR A N 1
ATOM 744 C CA . THR A 1 88 ? 11.990 -15.882 21.493 1.00 47.41 88 THR A CA 1
ATOM 745 C C . THR A 1 88 ? 12.716 -15.546 22.790 1.00 47.41 88 THR A C 1
ATOM 747 O O . THR A 1 88 ? 13.770 -14.910 22.746 1.00 47.41 88 THR A O 1
ATOM 750 N N . ASN A 1 89 ? 12.093 -15.912 23.915 1.00 39.81 89 ASN A N 1
ATOM 751 C CA . ASN A 1 89 ? 12.736 -16.016 25.230 1.00 39.81 89 ASN A CA 1
ATOM 752 C C . ASN A 1 89 ? 13.751 -17.160 25.246 1.00 39.81 89 ASN A C 1
ATOM 754 O O . ASN A 1 89 ? 13.465 -18.191 24.593 1.00 39.81 89 ASN A O 1
#

Secondary structure (DSSP, 8-state):
------HHHHHHHHHHHHSS--S-HHHHHHHHHHHHHHHT--HHHHHHHHHT-PPPTTTEETTEE-HHHHHHHHHHHHHHHTT------